Protein AF-A0A1I5RXM7-F1 (afdb_monomer_lite)

Organism: NCBI:txid441119

Radius of gyration: 16.94 Å; chains: 1; bounding box: 32×49×38 Å

Structure (mmCIF, N/CA/C/O backbone):
data_AF-A0A1I5RXM7-F1
#
_entry.id   AF-A0A1I5RXM7-F1
#
loop_
_atom_site.group_PDB
_atom_site.id
_atom_site.type_symbol
_atom_site.label_atom_id
_atom_site.label_alt_id
_atom_site.label_comp_id
_atom_site.label_asym_id
_atom_site.label_entity_id
_atom_site.label_seq_id
_atom_site.pdbx_PDB_ins_code
_atom_site.Cartn_x
_atom_site.Cartn_y
_atom_site.Cartn_z
_atom_site.occupancy
_atom_site.B_iso_or_equiv
_atom_site.auth_seq_id
_atom_site.auth_comp_id
_atom_site.auth_asym_id
_atom_site.auth_atom_id
_atom_site.pdbx_PDB_model_num
ATOM 1 N N . MET A 1 1 ? 0.104 2.999 -20.967 1.00 59.72 1 MET A N 1
ATOM 2 C CA . MET A 1 1 ? -0.228 2.125 -19.813 1.00 59.72 1 MET A CA 1
ATOM 3 C C . MET A 1 1 ? 0.943 2.234 -18.846 1.00 59.72 1 MET A C 1
ATOM 5 O O . MET A 1 1 ? 2.049 2.298 -19.348 1.00 59.72 1 MET A O 1
ATOM 9 N N . THR A 1 2 ? 0.736 2.379 -17.532 1.00 81.56 2 THR A N 1
ATOM 10 C CA . THR A 1 2 ? 1.794 2.850 -16.605 1.00 81.56 2 THR A CA 1
ATOM 11 C C . THR A 1 2 ? 2.375 1.741 -15.720 1.00 81.56 2 THR A C 1
ATOM 13 O O . THR A 1 2 ? 1.650 0.821 -15.323 1.00 81.56 2 THR A O 1
ATOM 16 N N . TRP A 1 3 ? 3.656 1.869 -15.358 1.00 84.25 3 TRP A N 1
ATOM 17 C CA . TRP A 1 3 ? 4.390 1.010 -14.414 1.00 84.25 3 TRP A CA 1
ATOM 18 C C . TRP A 1 3 ? 3.615 0.722 -13.127 1.00 84.25 3 TRP A C 1
ATOM 20 O O . TRP A 1 3 ? 3.368 -0.440 -12.789 1.00 84.25 3 TRP A O 1
ATOM 30 N N . ARG A 1 4 ? 3.111 1.770 -12.467 1.00 81.19 4 ARG A N 1
ATOM 31 C CA . ARG A 1 4 ? 2.252 1.680 -11.278 1.00 81.19 4 ARG A CA 1
ATOM 32 C C . ARG A 1 4 ? 1.123 0.658 -11.401 1.00 81.19 4 ARG A C 1
ATOM 34 O O . ARG A 1 4 ? 0.869 -0.118 -10.480 1.00 81.19 4 ARG A O 1
ATOM 41 N N . GLY A 1 5 ? 0.419 0.659 -12.533 1.00 75.69 5 GLY A N 1
ATOM 42 C CA . GLY A 1 5 ? -0.715 -0.232 -12.764 1.00 75.69 5 GLY A CA 1
ATOM 43 C C . GLY A 1 5 ? -0.310 -1.703 -12.870 1.00 75.69 5 GLY A C 1
ATOM 44 O O . GLY A 1 5 ? -1.066 -2.569 -12.426 1.00 75.69 5 GLY A O 1
ATOM 45 N N . ALA A 1 6 ? 0.867 -1.983 -13.431 1.00 78.69 6 ALA A N 1
ATOM 46 C CA . ALA A 1 6 ? 1.413 -3.333 -13.549 1.00 78.69 6 ALA A CA 1
ATOM 47 C C . ALA A 1 6 ? 1.930 -3.854 -12.199 1.00 78.69 6 ALA A C 1
ATOM 49 O O . ALA A 1 6 ? 1.586 -4.964 -11.796 1.00 78.69 6 ALA A O 1
ATOM 50 N N . ILE A 1 7 ? 2.663 -3.021 -11.452 1.00 80.25 7 ILE A N 1
ATOM 51 C CA . ILE A 1 7 ? 3.201 -3.369 -10.127 1.00 80.25 7 ILE A CA 1
ATOM 52 C C . ILE A 1 7 ? 2.067 -3.703 -9.145 1.00 80.25 7 ILE A C 1
ATOM 54 O O . ILE A 1 7 ? 2.117 -4.719 -8.452 1.00 80.25 7 ILE A O 1
ATOM 58 N N . LEU A 1 8 ? 1.003 -2.891 -9.106 1.00 76.06 8 LEU A N 1
ATOM 59 C CA . LEU A 1 8 ? -0.126 -3.120 -8.195 1.00 76.06 8 LEU A CA 1
ATOM 60 C C . LEU A 1 8 ? -0.930 -4.387 -8.527 1.00 76.06 8 LEU A C 1
ATOM 62 O O . LEU A 1 8 ? -1.465 -5.015 -7.610 1.00 76.06 8 LEU A O 1
ATOM 66 N N . ARG A 1 9 ? -1.040 -4.765 -9.808 1.00 74.38 9 ARG A N 1
ATOM 67 C CA . ARG A 1 9 ? -1.706 -6.016 -10.217 1.00 74.38 9 ARG A CA 1
ATOM 68 C C . ARG A 1 9 ? -0.904 -7.235 -9.794 1.00 74.38 9 ARG A C 1
ATOM 70 O O . ARG A 1 9 ? -1.441 -8.080 -9.081 1.00 74.38 9 ARG A O 1
ATOM 77 N N . ALA A 1 10 ? 0.389 -7.250 -10.111 1.00 78.06 10 ALA A N 1
ATOM 78 C CA . ALA A 1 10 ? 1.293 -8.306 -9.674 1.00 78.06 10 ALA A CA 1
ATOM 79 C C . ALA A 1 10 ? 1.255 -8.457 -8.142 1.00 78.06 10 ALA A C 1
ATOM 81 O O . ALA A 1 10 ? 1.003 -9.545 -7.626 1.00 78.06 10 ALA A O 1
ATOM 82 N N . ALA A 1 11 ? 1.374 -7.354 -7.394 1.00 74.62 11 ALA A N 1
ATOM 83 C CA . ALA A 1 11 ? 1.310 -7.367 -5.931 1.00 74.62 11 ALA A CA 1
ATOM 84 C C . ALA A 1 11 ? 0.026 -8.014 -5.377 1.00 74.62 11 ALA A C 1
ATOM 86 O O . ALA A 1 11 ? 0.079 -8.774 -4.404 1.00 74.62 11 ALA A O 1
ATOM 87 N N . ARG A 1 12 ? -1.130 -7.761 -6.006 1.00 70.50 12 ARG A N 1
ATOM 88 C CA . ARG A 1 12 ? -2.411 -8.371 -5.613 1.00 70.50 12 ARG A CA 1
ATOM 89 C C . ARG A 1 12 ? -2.435 -9.882 -5.827 1.00 70.50 12 ARG A C 1
ATOM 91 O O . ARG A 1 12 ? -3.008 -10.572 -4.989 1.00 70.50 12 ARG A O 1
ATOM 98 N N . ALA A 1 13 ? -1.812 -10.387 -6.887 1.00 71.31 13 ALA A N 1
ATOM 99 C CA . ALA A 1 13 ? -1.757 -11.819 -7.174 1.00 71.31 13 ALA A CA 1
ATOM 100 C C . ALA A 1 13 ? -0.841 -12.591 -6.215 1.00 71.31 13 ALA A C 1
ATOM 102 O O . ALA A 1 13 ? -1.151 -13.712 -5.829 1.00 71.31 13 ALA A O 1
ATOM 103 N N . PHE A 1 14 ? 0.227 -11.954 -5.726 1.00 66.44 14 PHE A N 1
ATOM 104 C CA . PHE A 1 14 ? 1.068 -12.499 -4.651 1.00 66.44 14 PHE A CA 1
ATOM 105 C C . PHE A 1 14 ? 0.454 -12.354 -3.244 1.00 66.44 14 PHE A C 1
ATOM 107 O O . PHE A 1 14 ? 1.065 -12.753 -2.250 1.00 66.44 14 PHE A O 1
ATOM 114 N N . THR A 1 15 ? -0.747 -11.780 -3.127 1.00 63.47 15 THR A N 1
ATOM 115 C CA . THR A 1 15 ? -1.505 -11.737 -1.869 1.00 63.47 15 THR A CA 1
ATOM 116 C C . THR A 1 15 ? -2.364 -13.006 -1.775 1.00 63.47 15 THR A C 1
ATOM 118 O O . THR A 1 15 ? -2.945 -13.391 -2.785 1.00 63.47 15 THR A O 1
ATOM 121 N N . PRO A 1 16 ? -2.512 -13.660 -0.602 1.00 53.62 16 PRO A N 1
ATOM 122 C CA . PRO A 1 16 ? -3.318 -14.876 -0.454 1.00 53.62 16 PRO A CA 1
ATOM 123 C C . PRO A 1 16 ? -4.817 -14.572 -0.603 1.00 53.62 16 PRO A C 1
ATOM 125 O O . PRO A 1 16 ? -5.569 -14.507 0.369 1.00 53.62 16 PRO A O 1
ATOM 128 N N . ARG A 1 17 ? -5.261 -14.354 -1.838 1.00 57.69 17 ARG A N 1
ATOM 129 C CA . ARG A 1 17 ? -6.657 -14.214 -2.229 1.00 57.69 17 ARG A CA 1
ATOM 130 C C . ARG A 1 17 ? -6.975 -15.353 -3.191 1.00 57.69 17 ARG A C 1
ATOM 132 O O . ARG A 1 17 ? -6.242 -15.603 -4.138 1.00 57.69 17 ARG A O 1
ATOM 139 N N . LYS A 1 18 ? -8.065 -16.071 -2.922 1.00 51.19 18 LYS A N 1
ATOM 140 C CA . LYS A 1 18 ? -8.508 -17.205 -3.740 1.00 51.19 18 LYS A CA 1
ATOM 141 C C . LYS A 1 18 ? -8.799 -16.719 -5.171 1.00 51.19 18 LYS A C 1
ATOM 143 O O . LYS A 1 18 ? -9.663 -15.860 -5.333 1.00 51.19 18 LYS A O 1
ATOM 148 N N . GLY A 1 19 ? -8.097 -17.265 -6.168 1.00 62.91 19 GLY A N 1
ATOM 149 C CA . GLY A 1 19 ? -8.407 -17.090 -7.595 1.00 62.91 19 GLY A CA 1
ATOM 150 C C . GLY A 1 19 ? -7.554 -16.099 -8.398 1.00 62.91 19 GLY A C 1
ATOM 151 O O . GLY A 1 19 ? -7.865 -15.906 -9.566 1.00 62.91 19 GLY A O 1
ATOM 152 N N . ALA A 1 20 ? -6.515 -15.481 -7.826 1.00 69.44 20 ALA A N 1
ATOM 153 C CA . ALA A 1 20 ? -5.551 -14.693 -8.604 1.00 69.44 20 ALA A CA 1
ATOM 154 C C . ALA A 1 20 ? -4.302 -15.535 -8.903 1.00 69.44 20 ALA A C 1
ATOM 156 O O . ALA A 1 20 ? -3.735 -16.119 -7.979 1.00 69.44 20 ALA A O 1
ATOM 157 N N . ASP A 1 21 ? -3.896 -15.595 -10.171 1.00 72.19 21 ASP A N 1
ATOM 158 C CA . ASP A 1 21 ? -2.708 -16.323 -10.621 1.00 72.19 21 ASP A CA 1
ATOM 159 C C . ASP A 1 21 ? -1.533 -15.343 -10.810 1.00 72.19 21 ASP A C 1
ATOM 161 O O . ASP A 1 21 ? -1.636 -14.424 -11.633 1.00 72.19 21 ASP A O 1
ATOM 165 N N . PRO A 1 22 ? -0.429 -15.492 -10.054 1.00 71.44 22 PRO A N 1
ATOM 166 C CA . PRO A 1 22 ? 0.759 -14.660 -10.206 1.00 71.44 22 PRO A CA 1
ATOM 167 C C . PRO A 1 22 ? 1.382 -14.689 -11.605 1.00 71.44 22 PRO A C 1
ATOM 169 O O . PRO A 1 22 ? 1.953 -13.677 -12.009 1.00 71.44 22 PRO A O 1
ATOM 172 N N . GLU A 1 23 ? 1.274 -15.798 -12.342 1.00 73.94 23 GLU A N 1
ATOM 173 C CA . GLU A 1 23 ? 1.814 -15.906 -13.703 1.00 73.94 23 GLU A CA 1
ATOM 174 C C . GLU A 1 23 ? 1.026 -15.020 -14.674 1.00 73.94 23 GLU A C 1
ATOM 176 O O . GLU A 1 23 ? 1.614 -14.314 -15.492 1.00 73.94 23 GLU A O 1
ATOM 181 N N . ILE A 1 24 ? -0.301 -14.977 -14.521 1.00 75.75 24 ILE A N 1
ATOM 182 C CA . ILE A 1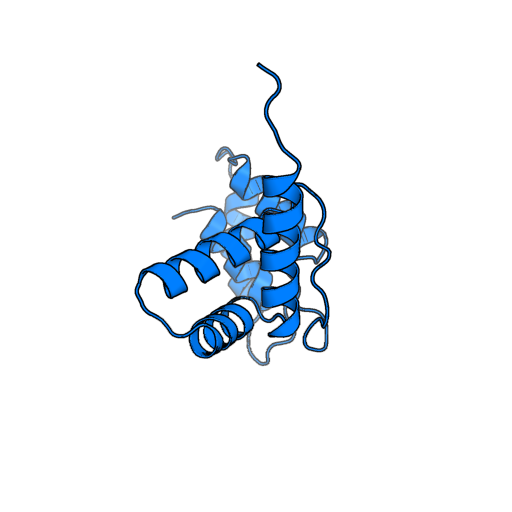 24 ? -1.198 -14.191 -15.380 1.00 75.75 24 ILE A CA 1
ATOM 183 C C . ILE A 1 24 ? -1.140 -12.700 -15.020 1.00 75.75 24 ILE A C 1
ATOM 185 O O . ILE A 1 24 ? -0.959 -11.838 -15.877 1.00 75.75 24 ILE A O 1
ATOM 189 N N . GLU A 1 25 ? -1.273 -12.361 -13.739 1.00 77.94 25 GLU A N 1
ATOM 190 C CA . GLU A 1 25 ? -1.315 -10.963 -13.284 1.00 77.94 25 GLU A CA 1
ATOM 191 C C . GLU A 1 25 ? 0.073 -10.293 -13.291 1.00 77.94 25 GLU A C 1
ATOM 193 O O . GLU A 1 25 ? 0.178 -9.062 -13.336 1.00 77.94 25 GLU A O 1
ATOM 198 N N . GLY A 1 26 ? 1.144 -11.094 -13.243 1.00 80.81 26 GLY A N 1
ATOM 199 C CA . GLY A 1 26 ? 2.536 -10.648 -13.300 1.00 80.81 26 GLY A CA 1
ATOM 200 C C . GLY A 1 26 ? 3.084 -10.4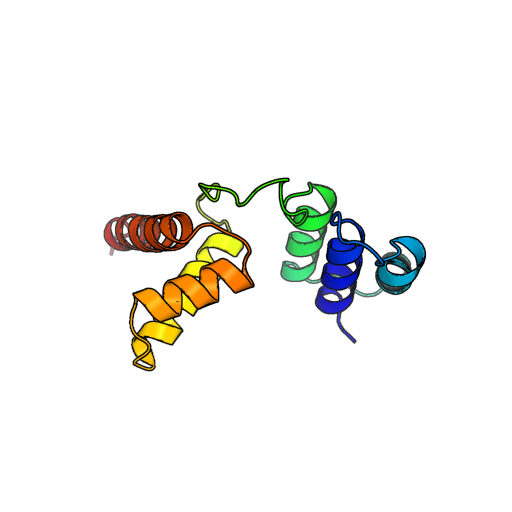42 -14.714 1.00 80.81 26 GLY A C 1
ATOM 201 O O . GLY A 1 26 ? 4.090 -9.746 -14.863 1.00 80.81 26 GLY A O 1
ATOM 202 N N . GLU A 1 27 ? 2.427 -10.974 -15.751 1.00 85.81 27 GLU A N 1
ATOM 203 C CA . GLU A 1 27 ? 2.916 -10.947 -17.139 1.00 85.81 27 GLU A CA 1
ATOM 204 C C . GLU A 1 27 ? 3.253 -9.525 -17.614 1.00 85.81 27 GLU A C 1
ATOM 206 O O . GLU A 1 27 ? 4.302 -9.269 -18.207 1.00 85.81 27 GLU A O 1
ATOM 211 N N . MET A 1 28 ? 2.383 -8.564 -17.304 1.00 81.81 28 MET A N 1
ATOM 212 C CA . MET A 1 28 ? 2.588 -7.173 -17.703 1.00 81.81 28 MET A CA 1
ATOM 213 C C . MET A 1 28 ? 3.792 -6.538 -17.002 1.00 81.81 28 MET A C 1
ATOM 215 O O . MET A 1 28 ? 4.547 -5.795 -17.625 1.00 81.81 28 MET A O 1
ATOM 219 N N . LEU A 1 29 ? 3.982 -6.828 -15.712 1.00 85.00 29 LEU A N 1
ATOM 220 C CA . LEU A 1 29 ? 5.134 -6.329 -14.966 1.00 85.00 29 LEU A CA 1
ATOM 221 C C . LEU A 1 29 ? 6.430 -6.917 -15.533 1.00 85.00 29 LEU A C 1
ATOM 223 O O . LEU A 1 29 ? 7.404 -6.188 -15.689 1.00 85.00 29 LEU A O 1
ATOM 227 N N . ALA A 1 30 ? 6.427 -8.201 -15.899 1.00 86.00 30 ALA A N 1
ATOM 228 C CA . ALA A 1 30 ? 7.571 -8.842 -16.536 1.00 86.00 30 ALA A CA 1
ATOM 229 C C . ALA A 1 30 ? 7.929 -8.175 -17.875 1.00 86.00 30 ALA A C 1
ATOM 231 O O . ALA A 1 30 ? 9.099 -7.89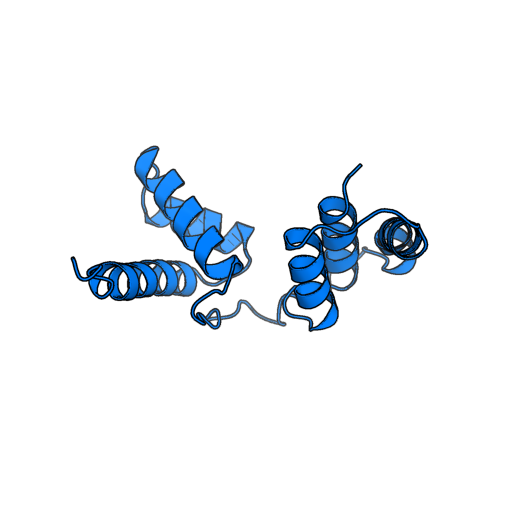3 -18.117 1.00 86.00 30 ALA A O 1
ATOM 232 N N . ARG A 1 31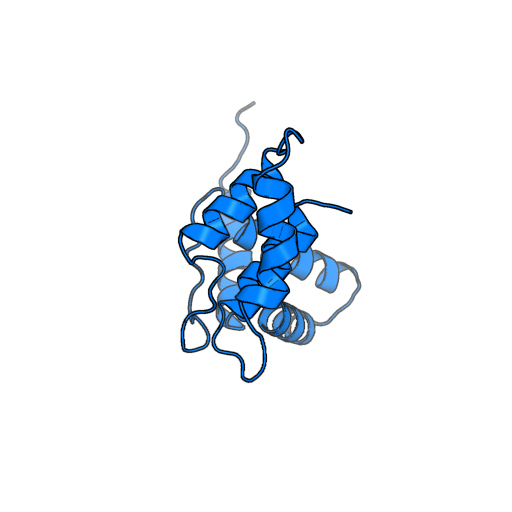 ? 6.935 -7.851 -18.715 1.00 85.50 31 ARG A N 1
ATOM 233 C CA . ARG A 1 31 ? 7.170 -7.137 -19.983 1.00 85.50 31 ARG A CA 1
ATOM 234 C C . ARG A 1 31 ? 7.790 -5.757 -19.776 1.00 85.50 31 ARG A C 1
ATOM 236 O O . ARG A 1 31 ? 8.709 -5.408 -20.506 1.00 85.50 31 ARG A O 1
ATOM 243 N N . LEU A 1 32 ? 7.313 -4.995 -18.791 1.00 85.62 32 LEU A N 1
ATOM 244 C CA . LEU A 1 32 ? 7.873 -3.675 -18.484 1.00 85.62 32 LEU A CA 1
ATOM 245 C C . LEU A 1 32 ? 9.303 -3.780 -17.938 1.00 85.62 32 LEU A C 1
ATOM 247 O O . LEU A 1 32 ? 10.176 -3.048 -18.387 1.00 85.62 32 LEU A O 1
ATOM 251 N N . LEU A 1 33 ? 9.576 -4.736 -17.043 1.00 86.50 33 LEU A N 1
ATOM 252 C CA . LEU A 1 33 ? 10.923 -4.980 -16.503 1.00 86.50 33 LEU A CA 1
ATOM 253 C C . LEU A 1 33 ? 11.943 -5.415 -17.562 1.00 86.50 33 LEU A C 1
ATOM 255 O O . LEU A 1 33 ? 13.132 -5.180 -17.381 1.00 86.50 33 LEU A O 1
ATOM 259 N N . LEU A 1 34 ? 11.486 -6.054 -18.639 1.00 89.56 34 LEU A N 1
ATOM 260 C CA . LEU A 1 34 ? 12.321 -6.447 -19.776 1.00 89.56 34 LEU A CA 1
ATOM 261 C C . LEU A 1 34 ? 12.420 -5.361 -20.861 1.00 89.56 34 LEU A C 1
ATOM 263 O O . LEU A 1 34 ? 13.079 -5.585 -21.873 1.00 89.56 34 LEU A O 1
ATOM 267 N N . SER A 1 35 ? 11.754 -4.220 -20.684 1.00 87.88 35 SER A N 1
ATOM 268 C CA . SER A 1 35 ? 11.811 -3.097 -21.621 1.00 87.88 35 SER A CA 1
ATOM 269 C C . SER A 1 35 ? 12.912 -2.101 -21.251 1.00 87.88 35 SER A C 1
ATOM 271 O O . SER A 1 35 ? 13.322 -2.019 -20.095 1.00 87.88 35 SER A O 1
ATOM 273 N N . ASP A 1 36 ? 13.326 -1.284 -22.220 1.00 91.75 36 ASP A N 1
ATOM 274 C CA . ASP A 1 36 ? 14.243 -0.154 -22.002 1.00 91.75 36 ASP A CA 1
ATOM 275 C C . ASP A 1 36 ? 13.522 1.116 -21.500 1.00 91.75 36 ASP A C 1
ATOM 277 O O . ASP A 1 36 ? 14.074 2.218 -21.535 1.00 91.75 36 ASP A O 1
ATOM 281 N N . GLU A 1 37 ? 12.259 1.003 -21.075 1.00 86.56 37 GLU A N 1
ATOM 282 C CA . GLU A 1 37 ? 11.469 2.152 -20.638 1.00 86.56 37 GLU A CA 1
ATOM 283 C C . GLU A 1 37 ? 11.992 2.690 -19.291 1.00 86.56 37 GLU A C 1
ATOM 285 O O . GLU A 1 37 ? 12.188 1.920 -18.344 1.00 86.56 37 GLU A O 1
ATOM 290 N N . PRO A 1 38 ? 12.227 4.011 -19.161 1.00 86.06 38 PRO A N 1
ATOM 291 C CA . PRO A 1 38 ? 12.730 4.582 -17.921 1.00 86.06 38 PRO A CA 1
ATOM 292 C C . PRO A 1 38 ? 11.717 4.414 -16.784 1.00 86.06 38 PRO A C 1
ATOM 294 O O . PRO A 1 38 ? 10.524 4.665 -16.945 1.00 86.06 38 PRO A O 1
ATOM 297 N N . ILE A 1 39 ? 12.218 4.025 -15.609 1.00 85.69 39 ILE A N 1
ATOM 298 C CA . ILE A 1 39 ? 11.408 3.877 -14.395 1.00 85.69 39 ILE A CA 1
ATOM 299 C C . ILE A 1 39 ? 11.557 5.134 -13.539 1.00 85.69 39 ILE A C 1
ATOM 301 O O . ILE A 1 39 ? 12.653 5.452 -13.060 1.00 85.69 39 ILE A O 1
ATOM 305 N N . GLU A 1 40 ? 10.444 5.829 -13.320 1.00 86.94 40 GLU A N 1
ATOM 306 C CA . GLU A 1 40 ? 10.379 6.993 -12.439 1.00 86.94 40 GLU A CA 1
ATOM 307 C C . GLU A 1 40 ? 10.648 6.602 -10.976 1.00 86.94 40 GLU A C 1
ATOM 309 O O . GLU A 1 40 ? 10.575 5.434 -10.578 1.00 86.94 40 GLU A O 1
ATOM 314 N N . ARG A 1 41 ? 11.014 7.581 -10.142 1.00 78.44 41 ARG A N 1
ATOM 315 C CA . ARG A 1 41 ? 11.389 7.318 -8.745 1.00 78.44 41 ARG A CA 1
ATOM 316 C C . ARG A 1 41 ? 10.237 6.677 -7.971 1.00 78.44 41 ARG A C 1
ATOM 318 O O . ARG A 1 41 ? 10.450 5.695 -7.271 1.00 78.44 41 ARG A O 1
ATOM 325 N N . GLU A 1 42 ? 9.037 7.193 -8.165 1.00 74.75 42 GLU A N 1
ATOM 326 C CA . GLU A 1 42 ? 7.805 6.767 -7.517 1.00 74.75 42 GLU A CA 1
ATOM 327 C C . GLU A 1 42 ? 7.471 5.305 -7.852 1.00 74.75 42 GLU A C 1
ATOM 329 O O . GLU A 1 42 ? 7.048 4.541 -6.982 1.00 74.75 42 GLU A O 1
ATOM 334 N N . ASP A 1 43 ? 7.708 4.886 -9.097 1.00 80.44 43 ASP A N 1
ATOM 335 C CA . ASP A 1 43 ? 7.507 3.505 -9.538 1.00 80.44 43 ASP A CA 1
ATOM 336 C C . ASP A 1 43 ? 8.599 2.563 -9.006 1.00 80.44 43 ASP A C 1
ATOM 338 O O . ASP A 1 43 ? 8.302 1.418 -8.650 1.00 80.44 43 ASP A O 1
ATOM 342 N N . ARG A 1 44 ? 9.848 3.038 -8.864 1.00 82.62 44 ARG A N 1
ATOM 343 C CA . ARG A 1 44 ? 10.922 2.276 -8.194 1.00 82.62 44 ARG A CA 1
ATOM 344 C C . ARG A 1 44 ? 10.624 2.045 -6.718 1.00 82.62 44 ARG A C 1
ATOM 346 O O . ARG A 1 44 ? 10.814 0.928 -6.239 1.00 82.62 44 ARG A O 1
ATOM 353 N N . ASP A 1 45 ? 10.120 3.056 -6.018 1.00 74.62 45 ASP A N 1
ATOM 354 C CA . ASP A 1 45 ? 9.718 2.932 -4.613 1.00 74.62 45 ASP A CA 1
ATOM 355 C C . ASP A 1 45 ? 8.574 1.912 -4.466 1.00 74.62 45 ASP A C 1
ATOM 357 O O . ASP A 1 45 ? 8.577 1.067 -3.564 1.00 74.62 45 ASP A O 1
ATOM 361 N N . LEU A 1 46 ? 7.631 1.915 -5.413 1.00 78.69 46 LEU A N 1
ATOM 362 C CA . LEU A 1 46 ? 6.534 0.953 -5.469 1.00 78.69 46 LEU A CA 1
ATOM 363 C C . LEU A 1 46 ? 7.028 -0.482 -5.729 1.00 78.69 46 LEU A C 1
ATOM 365 O O . LEU A 1 46 ? 6.559 -1.429 -5.091 1.00 78.69 46 LEU A O 1
ATOM 369 N N . LEU A 1 47 ? 7.995 -0.653 -6.633 1.00 83.94 47 LEU A N 1
ATOM 370 C CA . LEU A 1 47 ? 8.633 -1.939 -6.912 1.00 83.94 47 LEU A CA 1
ATOM 371 C C . LEU A 1 47 ? 9.439 -2.439 -5.700 1.00 83.94 47 LEU A C 1
ATOM 373 O O . LEU A 1 47 ? 9.371 -3.620 -5.355 1.00 83.94 47 LEU A O 1
ATOM 377 N N . ALA A 1 48 ? 10.139 -1.549 -4.995 1.00 76.75 48 ALA A N 1
ATOM 378 C CA . ALA A 1 48 ? 10.847 -1.881 -3.761 1.00 76.75 48 ALA A CA 1
ATOM 379 C C . ALA A 1 48 ? 9.876 -2.343 -2.661 1.00 76.75 48 ALA A C 1
ATOM 381 O O . ALA A 1 48 ? 10.120 -3.353 -1.992 1.00 76.75 48 ALA A O 1
ATOM 382 N N . ALA A 1 49 ? 8.732 -1.671 -2.505 1.00 71.12 49 ALA A N 1
ATOM 383 C CA . ALA A 1 49 ? 7.674 -2.087 -1.586 1.00 71.12 49 ALA A CA 1
ATOM 384 C C . ALA A 1 49 ? 7.060 -3.448 -1.975 1.00 71.12 49 ALA A C 1
ATOM 386 O O . ALA A 1 49 ? 6.711 -4.249 -1.103 1.00 71.12 49 ALA A O 1
ATOM 387 N N . PHE A 1 50 ? 6.946 -3.739 -3.276 1.00 79.75 50 PHE A N 1
ATOM 388 C CA . PHE A 1 50 ? 6.506 -5.042 -3.774 1.00 79.75 50 PHE A CA 1
ATOM 389 C C . PHE A 1 50 ? 7.482 -6.164 -3.392 1.00 79.75 50 PHE A C 1
ATOM 391 O O . PHE A 1 50 ? 7.076 -7.141 -2.756 1.00 79.75 50 PHE A O 1
ATOM 398 N N . VAL A 1 51 ? 8.765 -6.010 -3.735 1.00 78.38 51 VAL A N 1
ATOM 399 C CA . VAL A 1 51 ? 9.805 -7.038 -3.539 1.00 78.38 51 VAL A CA 1
ATOM 400 C C . VAL A 1 51 ? 10.105 -7.270 -2.059 1.00 78.38 51 VAL A C 1
ATOM 402 O O . VAL A 1 51 ? 10.242 -8.415 -1.633 1.00 78.38 51 VAL A O 1
ATOM 405 N N . SER A 1 52 ? 10.123 -6.209 -1.248 1.00 73.19 52 SER A N 1
ATOM 406 C CA . SER A 1 52 ? 10.281 -6.311 0.214 1.00 73.19 52 SER A CA 1
ATOM 407 C C . SER A 1 52 ? 9.067 -6.922 0.921 1.00 73.19 52 SER A C 1
ATOM 409 O O . SER A 1 52 ? 9.093 -7.137 2.131 1.00 73.19 52 SER A O 1
ATOM 411 N N . GLY A 1 53 ? 7.981 -7.191 0.192 1.00 67.19 53 GLY A N 1
ATOM 412 C CA . GLY A 1 53 ? 6.757 -7.733 0.760 1.00 67.19 53 GLY A CA 1
ATOM 413 C C . GLY A 1 53 ? 5.944 -6.717 1.561 1.00 67.19 53 GLY A C 1
ATOM 414 O O . GLY A 1 53 ? 4.904 -7.096 2.087 1.00 67.19 53 GLY A O 1
ATOM 415 N N . LYS A 1 54 ? 6.334 -5.435 1.604 1.00 67.00 54 LYS A N 1
ATOM 416 C CA . LYS A 1 54 ? 5.550 -4.356 2.231 1.00 67.00 54 LYS A CA 1
ATOM 417 C C . LYS A 1 54 ? 4.179 -4.167 1.565 1.00 67.00 54 LYS A C 1
ATOM 419 O O . LYS A 1 54 ? 3.227 -3.770 2.227 1.00 67.00 54 LYS A O 1
ATOM 424 N N . LEU A 1 55 ? 4.051 -4.508 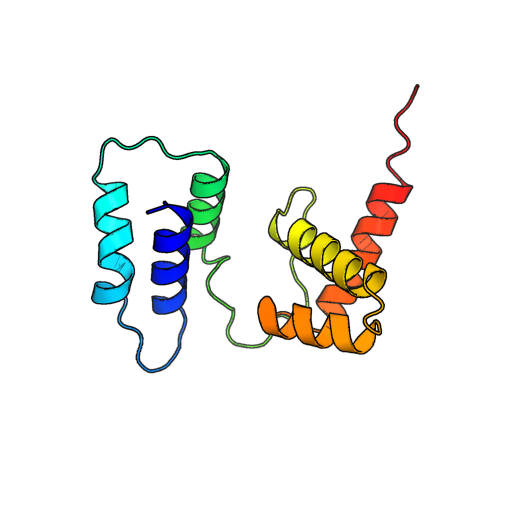0.277 1.00 67.75 55 LEU A N 1
ATOM 425 C CA . LEU A 1 55 ? 2.752 -4.564 -0.412 1.00 67.75 55 LEU A CA 1
ATOM 426 C C . LEU A 1 55 ? 1.958 -5.854 -0.149 1.00 67.75 55 LEU A C 1
ATOM 428 O O . LEU A 1 55 ? 0.754 -5.890 -0.416 1.00 67.75 55 LEU A O 1
ATOM 432 N N . ARG A 1 56 ? 2.588 -6.922 0.358 1.00 66.00 56 ARG A N 1
ATOM 433 C CA . ARG A 1 56 ? 1.875 -8.151 0.725 1.00 66.00 56 ARG A CA 1
ATOM 434 C C . ARG A 1 56 ? 1.138 -7.860 2.027 1.00 66.00 56 ARG A C 1
ATOM 436 O O . ARG A 1 56 ? 1.764 -7.645 3.060 1.00 66.00 56 ARG A O 1
ATOM 443 N N . ARG A 1 57 ? -0.199 -7.843 1.998 1.00 55.69 57 ARG A N 1
ATOM 444 C CA . ARG A 1 57 ? -0.984 -7.691 3.234 1.00 55.69 57 ARG A CA 1
ATOM 445 C C . ARG A 1 57 ? -0.565 -8.791 4.225 1.00 55.69 57 ARG A C 1
ATOM 447 O O . ARG A 1 57 ? -0.649 -9.966 3.853 1.00 55.69 57 ARG A O 1
ATOM 454 N N . PRO A 1 58 ? -0.140 -8.458 5.459 1.00 51.91 58 PRO A N 1
ATOM 455 C CA . PRO A 1 58 ? 0.141 -9.476 6.460 1.00 51.91 58 PRO A CA 1
ATOM 456 C C . PRO A 1 58 ? -1.121 -10.313 6.717 1.00 51.91 58 PRO A C 1
ATOM 458 O O . PRO A 1 58 ? -2.252 -9.850 6.548 1.00 51.91 58 PRO A O 1
ATOM 461 N N . ARG A 1 59 ? -0.942 -11.586 7.093 1.00 43.94 59 ARG A N 1
ATOM 462 C CA . ARG A 1 59 ? -2.052 -12.420 7.571 1.00 43.94 59 ARG A CA 1
ATOM 463 C C . ARG A 1 59 ? -2.607 -11.775 8.844 1.00 43.94 59 ARG A C 1
ATOM 465 O O . ARG A 1 59 ? -1.952 -11.785 9.879 1.00 43.94 59 ARG A O 1
ATOM 472 N N . GLY A 1 60 ? -3.817 -11.229 8.745 1.00 52.91 60 GLY A N 1
ATOM 473 C CA . GLY A 1 60 ? -4.452 -10.444 9.803 1.00 52.91 60 GLY A CA 1
ATOM 474 C C . GLY A 1 60 ? -4.351 -8.942 9.539 1.00 52.91 60 GLY A C 1
ATOM 475 O O . GLY A 1 60 ? -3.419 -8.467 8.900 1.00 52.91 60 GLY A O 1
ATOM 476 N N . ARG A 1 61 ? -5.345 -8.181 10.004 1.00 47.00 61 ARG A N 1
ATOM 477 C CA . ARG A 1 61 ? -5.349 -6.720 9.866 1.00 47.00 61 ARG A CA 1
ATOM 478 C C . ARG A 1 61 ? -4.188 -6.170 10.710 1.00 47.00 61 ARG A C 1
ATOM 480 O O . ARG A 1 61 ? -4.247 -6.350 11.930 1.00 47.00 61 ARG A O 1
ATOM 487 N N . PRO A 1 62 ? -3.146 -5.558 10.116 1.00 51.75 62 PRO A N 1
ATOM 488 C CA . PRO A 1 62 ? -2.055 -4.991 10.894 1.00 51.75 62 PRO A CA 1
ATOM 489 C C . PRO A 1 62 ? -2.648 -3.977 11.875 1.00 51.75 62 PRO A C 1
ATOM 491 O O . PRO A 1 62 ? -3.436 -3.106 11.489 1.00 51.75 62 PRO A O 1
ATOM 494 N N . LYS A 1 63 ? -2.360 -4.178 13.167 1.00 50.00 63 LYS A N 1
ATOM 495 C CA . LYS A 1 63 ? -2.872 -3.313 14.239 1.00 50.00 63 LYS A CA 1
ATOM 496 C C . LYS A 1 63 ? -2.224 -1.932 14.169 1.00 50.00 63 LYS A C 1
ATOM 498 O O . LYS A 1 63 ? -2.933 -0.956 14.374 1.00 50.00 63 LYS A O 1
ATOM 503 N N . THR A 1 64 ? -0.962 -1.904 13.757 1.00 53.12 64 THR A N 1
ATOM 504 C CA . THR A 1 64 ? -0.078 -0.751 13.596 1.00 53.12 64 THR A CA 1
ATOM 505 C C . THR A 1 64 ? 0.514 -0.763 12.186 1.00 53.12 64 THR A C 1
ATOM 507 O O . THR A 1 64 ? 0.862 -1.826 11.664 1.00 53.12 64 THR A O 1
ATOM 510 N N . VAL A 1 65 ? 0.618 0.405 11.555 1.00 57.62 65 VAL A N 1
ATOM 511 C CA . VAL A 1 65 ? 1.474 0.596 10.373 1.00 57.62 65 VAL A CA 1
ATOM 512 C C . VAL A 1 65 ? 2.826 1.061 10.919 1.00 57.62 65 VAL A C 1
ATOM 514 O O . VAL A 1 65 ? 2.831 1.889 11.826 1.00 57.62 65 VAL A O 1
ATOM 517 N N . PRO A 1 66 ? 3.972 0.529 10.473 1.00 55.41 66 PRO A N 1
ATOM 518 C CA . PRO A 1 66 ? 5.257 1.114 10.841 1.00 55.41 66 PRO A CA 1
ATOM 519 C C . PRO A 1 66 ? 5.340 2.529 10.244 1.00 55.41 66 PRO A C 1
ATOM 521 O O . PRO A 1 66 ? 5.509 2.689 9.042 1.00 55.41 66 PRO A O 1
ATOM 524 N N . PHE A 1 67 ? 5.133 3.548 11.080 1.00 61.41 67 PHE A N 1
ATOM 525 C CA . PHE A 1 67 ? 5.175 4.962 10.701 1.00 61.41 67 PHE A CA 1
ATOM 526 C C . PHE A 1 67 ? 6.609 5.481 10.827 1.00 61.41 67 PHE A C 1
ATOM 528 O O . PHE A 1 67 ? 6.975 6.097 11.826 1.00 61.41 67 PHE A O 1
ATOM 535 N N . GLU A 1 68 ? 7.452 5.180 9.843 1.00 56.59 68 GLU A N 1
ATOM 536 C CA . GLU A 1 68 ? 8.777 5.799 9.755 1.00 56.59 68 GLU A CA 1
ATOM 537 C C . GLU A 1 68 ? 8.684 7.156 9.030 1.00 56.59 68 GLU A C 1
ATOM 539 O O . GLU A 1 68 ? 7.912 7.292 8.073 1.00 56.59 68 GLU A O 1
ATOM 544 N N . PRO A 1 69 ? 9.463 8.178 9.441 1.00 48.84 69 PRO A N 1
ATOM 545 C CA . PRO A 1 69 ? 9.572 9.425 8.693 1.00 48.84 69 PRO A CA 1
ATOM 546 C C . PRO A 1 69 ? 9.936 9.172 7.226 1.00 48.84 69 PRO A C 1
ATOM 548 O O . PRO A 1 69 ? 10.954 8.552 6.930 1.00 48.84 69 PRO A O 1
ATOM 551 N N . GLY A 1 70 ? 9.104 9.664 6.305 1.00 51.22 70 GLY A N 1
ATOM 552 C CA . GLY A 1 70 ? 9.271 9.442 4.866 1.00 51.22 70 GLY A CA 1
ATOM 553 C C . GLY A 1 70 ? 8.538 8.217 4.309 1.00 51.22 70 GLY A C 1
ATOM 554 O O . GLY A 1 70 ? 8.628 7.973 3.105 1.00 51.22 70 GLY A O 1
ATOM 555 N N . ASP A 1 71 ? 7.776 7.472 5.122 1.00 66.81 71 ASP A N 1
ATOM 556 C CA . ASP A 1 71 ? 6.913 6.409 4.603 1.00 66.81 71 ASP A CA 1
ATOM 557 C C . ASP A 1 71 ? 5.742 7.006 3.797 1.00 66.81 71 ASP A C 1
ATOM 559 O O . ASP A 1 71 ? 4.780 7.576 4.326 1.00 66.81 71 ASP A O 1
ATOM 563 N N . PHE A 1 72 ? 5.828 6.865 2.474 1.00 67.31 72 PHE A N 1
ATOM 564 C CA . PHE A 1 72 ? 4.846 7.374 1.520 1.00 67.31 72 PHE A CA 1
ATOM 565 C C . PHE A 1 72 ? 3.432 6.821 1.760 1.00 67.31 72 PHE A C 1
ATOM 567 O O . PHE A 1 72 ? 2.442 7.501 1.473 1.00 67.31 72 PHE A O 1
ATOM 574 N N . ILE A 1 73 ? 3.309 5.602 2.301 1.00 69.62 73 ILE A N 1
ATOM 575 C CA . ILE A 1 73 ? 2.005 4.999 2.592 1.00 69.62 73 ILE A CA 1
ATOM 576 C C . ILE A 1 73 ? 1.336 5.739 3.751 1.00 69.62 73 ILE A C 1
ATOM 578 O O . ILE A 1 73 ? 0.147 6.053 3.654 1.00 69.62 73 ILE A O 1
ATOM 582 N N . ALA A 1 74 ? 2.089 6.075 4.800 1.00 71.94 74 ALA A N 1
ATOM 583 C CA . ALA A 1 74 ? 1.590 6.866 5.922 1.00 71.94 74 ALA A CA 1
ATOM 584 C C . ALA A 1 74 ? 1.109 8.250 5.462 1.00 71.94 74 ALA A C 1
ATOM 586 O O . ALA A 1 74 ? -0.018 8.642 5.770 1.00 71.94 74 ALA A O 1
ATOM 587 N N . PHE A 1 75 ? 1.910 8.936 4.638 1.00 75.00 75 PHE A N 1
ATOM 588 C CA . PHE A 1 75 ? 1.532 10.221 4.042 1.00 75.00 75 PHE A CA 1
ATOM 589 C C . PHE A 1 75 ? 0.223 10.121 3.243 1.00 75.00 75 PHE A C 1
ATOM 591 O O . PHE A 1 75 ? -0.693 10.921 3.437 1.00 75.00 75 PHE A O 1
ATOM 598 N N . CYS A 1 76 ? 0.094 9.102 2.386 1.00 77.94 76 CYS A N 1
ATOM 599 C CA . CYS A 1 76 ? -1.112 8.884 1.586 1.00 77.94 76 CYS A CA 1
ATOM 600 C C . CYS A 1 76 ? -2.358 8.627 2.451 1.00 77.94 76 CYS A C 1
ATOM 602 O O . CYS A 1 76 ? -3.428 9.159 2.155 1.00 77.94 76 CYS A O 1
ATOM 604 N N . ILE A 1 77 ? -2.223 7.834 3.521 1.00 84.12 77 ILE A N 1
ATOM 605 C CA . ILE A 1 77 ? -3.305 7.551 4.475 1.00 84.12 77 ILE A CA 1
ATOM 606 C C . ILE A 1 77 ? -3.792 8.850 5.130 1.00 84.12 77 ILE A C 1
ATOM 608 O O . ILE A 1 77 ? -4.997 9.106 5.145 1.00 84.12 77 ILE A O 1
ATOM 612 N N . VAL A 1 78 ? -2.875 9.678 5.641 1.00 84.31 78 VAL A N 1
ATOM 613 C CA . VAL A 1 78 ? -3.214 10.926 6.347 1.00 84.31 78 VAL A CA 1
ATOM 614 C C . VAL A 1 78 ? -3.806 11.964 5.396 1.00 84.31 78 VAL A C 1
ATOM 616 O O . VAL A 1 78 ? -4.840 12.559 5.708 1.00 84.31 78 VAL A O 1
ATOM 619 N N . ALA A 1 79 ? -3.196 12.161 4.226 1.00 86.44 79 ALA A N 1
ATOM 620 C CA . ALA A 1 79 ? -3.668 13.124 3.235 1.00 86.44 79 ALA A CA 1
ATOM 621 C C . ALA A 1 79 ? -5.098 12.804 2.778 1.00 86.44 79 ALA A C 1
ATOM 623 O O . ALA A 1 79 ? -5.961 13.683 2.751 1.00 86.44 79 ALA A O 1
ATOM 624 N N . GLU A 1 80 ? -5.382 11.535 2.476 1.00 88.81 80 GLU A N 1
ATOM 625 C CA . GLU A 1 80 ? -6.708 11.139 2.016 1.00 88.81 80 GLU A CA 1
ATOM 626 C C . GLU A 1 80 ? -7.747 11.132 3.145 1.00 88.81 80 GLU A C 1
ATOM 628 O O . GLU A 1 80 ? -8.882 11.562 2.932 1.00 88.81 80 GLU A O 1
ATOM 633 N N . TYR A 1 81 ? -7.360 10.744 4.364 1.00 88.62 81 TYR A N 1
ATOM 634 C CA . TYR A 1 81 ? -8.220 10.864 5.543 1.00 88.62 81 TYR A CA 1
ATOM 635 C C . TYR A 1 81 ? -8.636 12.321 5.801 1.00 88.62 81 TYR A C 1
ATOM 637 O O . TYR A 1 81 ? -9.816 12.603 6.024 1.00 88.62 81 TYR A O 1
ATOM 645 N N . ARG A 1 82 ? -7.696 13.270 5.708 1.00 87.69 82 ARG A N 1
ATOM 646 C CA . ARG A 1 82 ? -7.982 14.705 5.869 1.00 87.69 82 ARG A CA 1
ATOM 647 C C . ARG A 1 82 ? -8.830 15.264 4.739 1.00 87.69 82 ARG A C 1
ATOM 649 O O . ARG A 1 82 ? -9.732 16.052 5.018 1.00 87.69 82 ARG A O 1
ATOM 656 N N . ARG A 1 83 ? -8.595 14.828 3.498 1.00 90.12 83 ARG A N 1
ATOM 657 C CA . ARG A 1 83 ? -9.439 15.188 2.353 1.00 90.12 83 ARG A CA 1
ATOM 658 C C . ARG A 1 83 ? -10.897 14.803 2.614 1.00 90.12 83 ARG A C 1
ATOM 660 O O . ARG A 1 83 ? -11.765 15.665 2.526 1.00 90.12 83 ARG A O 1
ATOM 667 N N . LEU A 1 84 ? -11.155 13.562 3.036 1.00 90.00 84 LEU A N 1
ATOM 668 C CA . LEU A 1 84 ? -12.511 13.098 3.356 1.00 90.00 84 LEU A CA 1
ATOM 669 C C . LEU A 1 84 ? -13.159 13.946 4.459 1.00 90.00 84 LEU A C 1
ATOM 671 O O . LEU A 1 84 ? -14.314 14.345 4.329 1.00 90.00 84 LEU A O 1
ATOM 675 N N . ILE A 1 85 ? -12.415 14.278 5.520 1.00 92.44 85 ILE A N 1
ATOM 676 C CA . ILE A 1 85 ? -12.921 15.164 6.581 1.00 92.44 85 ILE A CA 1
ATOM 677 C C . ILE A 1 85 ? -13.245 16.561 6.032 1.00 92.44 85 ILE A C 1
ATOM 679 O O . ILE A 1 85 ? -14.284 17.120 6.377 1.00 92.44 85 ILE A O 1
ATOM 683 N N . SER A 1 86 ? -12.382 17.126 5.182 1.00 89.88 86 SER A N 1
ATOM 684 C CA . SER A 1 86 ? -12.595 18.457 4.592 1.00 89.88 86 SER A CA 1
ATOM 685 C C . SER A 1 86 ? -13.801 18.511 3.652 1.00 89.88 86 SER A C 1
ATOM 687 O O . SER A 1 86 ? -14.439 19.550 3.528 1.00 89.88 86 SER A O 1
ATOM 689 N N . GLU A 1 87 ? -14.161 17.373 3.058 1.00 91.56 87 GLU A N 1
ATOM 690 C CA . GLU A 1 87 ? -15.353 17.197 2.221 1.00 91.56 87 GLU A CA 1
ATOM 691 C C . GLU A 1 87 ? -16.634 16.986 3.047 1.00 91.56 87 GLU A C 1
ATOM 693 O O . GLU A 1 87 ? -17.709 16.768 2.493 1.00 91.56 87 GLU A O 1
ATOM 698 N N . GLY A 1 88 ? -16.540 17.058 4.378 1.00 92.06 88 GLY A N 1
ATOM 699 C CA . GLY A 1 88 ? -17.671 16.902 5.289 1.00 92.06 88 GLY A CA 1
ATOM 700 C C . GLY A 1 88 ? -17.961 15.454 5.684 1.00 92.06 88 GLY A C 1
ATOM 701 O O . GLY A 1 88 ? -18.968 15.198 6.346 1.00 92.06 88 GLY A O 1
ATOM 702 N N . CYS A 1 89 ? -17.097 14.495 5.328 1.00 89.81 89 CYS A N 1
ATOM 703 C CA . CYS A 1 89 ? -17.256 13.116 5.775 1.00 89.81 89 CYS A CA 1
ATOM 704 C C . CYS A 1 89 ? -17.026 13.027 7.297 1.00 89.81 89 CYS A C 1
ATOM 706 O O . CYS A 1 89 ? -15.990 13.485 7.796 1.00 89.81 89 CYS A O 1
ATOM 708 N N . PRO A 1 90 ? -17.947 12.414 8.067 1.00 94.56 90 PRO A N 1
ATOM 709 C CA . PRO A 1 90 ? -17.726 12.162 9.483 1.00 94.56 90 PRO A CA 1
ATOM 710 C C . PRO A 1 90 ? -16.442 11.359 9.707 1.00 94.56 90 PRO A C 1
ATOM 712 O O . PRO A 1 90 ? -16.173 10.389 8.997 1.00 94.56 90 PRO A O 1
ATOM 715 N N . ARG A 1 91 ? -15.671 11.718 10.742 1.00 89.31 91 ARG A N 1
ATOM 716 C CA . ARG A 1 91 ? -14.371 11.088 11.045 1.00 89.31 91 ARG A CA 1
ATOM 717 C C . ARG A 1 91 ? -14.443 9.563 11.106 1.00 89.31 91 ARG A C 1
ATOM 719 O O . ARG A 1 91 ? -13.575 8.894 10.560 1.00 89.31 91 ARG A O 1
ATOM 726 N N . GLU A 1 92 ? -15.479 9.007 11.732 1.00 90.62 92 GLU A N 1
ATOM 727 C CA . GLU A 1 92 ? -15.652 7.551 11.821 1.00 90.62 92 GLU A CA 1
ATOM 728 C C . GLU A 1 92 ? -15.874 6.894 10.455 1.00 90.62 92 GLU A C 1
ATOM 730 O O . GLU A 1 92 ? -15.279 5.853 10.172 1.00 90.62 92 GLU A O 1
ATOM 735 N N . SER A 1 93 ? -16.664 7.519 9.582 1.00 91.44 93 SER A N 1
ATOM 736 C CA . SER A 1 93 ? -16.888 7.039 8.216 1.00 91.44 93 SER A CA 1
ATOM 737 C C . SER A 1 93 ? -15.600 7.098 7.394 1.00 91.44 93 SER A C 1
ATOM 739 O O . SER A 1 93 ? -15.223 6.104 6.774 1.00 91.44 93 SER A O 1
ATOM 741 N N . ALA A 1 94 ? -14.861 8.209 7.482 1.00 91.12 94 ALA A N 1
ATOM 742 C CA . ALA A 1 94 ? -13.567 8.365 6.821 1.00 91.12 94 ALA A CA 1
ATOM 743 C C . ALA A 1 94 ? -12.543 7.317 7.302 1.00 91.12 94 ALA A C 1
ATOM 745 O O . ALA A 1 94 ? -11.847 6.711 6.489 1.00 91.12 94 ALA A O 1
ATOM 746 N N . LYS A 1 95 ? -12.492 7.014 8.609 1.00 90.06 95 LYS A N 1
ATOM 747 C CA . LYS A 1 95 ? -11.641 5.934 9.144 1.00 90.06 95 LYS A CA 1
ATOM 748 C C . LYS A 1 95 ? -12.019 4.577 8.572 1.00 90.06 95 LYS A C 1
ATOM 750 O O . LYS A 1 95 ? -11.131 3.808 8.224 1.00 90.06 95 LYS A O 1
ATOM 755 N N . VAL A 1 96 ? -13.311 4.248 8.505 1.00 89.06 96 VAL A N 1
ATOM 756 C CA . VAL A 1 96 ? -13.776 2.965 7.949 1.00 89.06 96 VAL A CA 1
ATOM 757 C C . VAL A 1 96 ? -13.352 2.830 6.489 1.00 89.06 96 VAL A C 1
ATOM 759 O O . VAL A 1 96 ? -12.824 1.784 6.104 1.00 89.06 96 VAL A O 1
ATOM 762 N N . GLU A 1 97 ? -13.532 3.889 5.704 1.00 87.06 97 GLU A N 1
ATOM 763 C CA . GLU A 1 97 ? -13.189 3.921 4.286 1.00 87.06 97 GLU A CA 1
ATOM 764 C C . GLU A 1 97 ? -11.685 3.731 4.059 1.00 87.06 97 GLU A C 1
ATOM 766 O O . GLU A 1 97 ? -11.274 2.795 3.369 1.00 87.06 97 GLU A O 1
ATOM 771 N N . ILE A 1 98 ? -10.853 4.531 4.727 1.00 88.56 98 ILE A N 1
ATOM 772 C CA . ILE A 1 98 ? -9.390 4.450 4.634 1.00 88.56 98 ILE A CA 1
ATOM 773 C C . ILE A 1 98 ? -8.886 3.098 5.152 1.00 88.56 98 ILE A C 1
ATOM 775 O O . ILE A 1 98 ? -8.116 2.409 4.480 1.00 88.56 98 ILE A O 1
ATOM 779 N N . ALA A 1 99 ? -9.374 2.643 6.305 1.00 82.31 99 ALA A N 1
ATOM 780 C CA . ALA A 1 99 ? -8.980 1.361 6.878 1.00 82.31 99 ALA A CA 1
ATOM 781 C C . ALA A 1 99 ? -9.364 0.175 5.970 1.00 82.31 99 ALA A C 1
ATOM 783 O O . ALA A 1 99 ? -8.675 -0.847 5.959 1.00 82.31 99 ALA A O 1
ATOM 784 N N . SER A 1 100 ? -10.461 0.279 5.214 1.00 81.31 100 SER A N 1
ATOM 785 C CA . SER A 1 100 ? -10.852 -0.713 4.205 1.00 81.31 100 SER A CA 1
ATOM 786 C C . SER A 1 100 ? -9.946 -0.644 2.970 1.00 81.31 100 SER A C 1
ATOM 788 O O . SER A 1 100 ? -9.368 -1.659 2.557 1.00 81.31 100 SER A O 1
ATOM 790 N N . LYS A 1 101 ? -9.752 0.568 2.433 1.00 81.62 101 LYS A N 1
ATOM 791 C CA . LYS A 1 101 ? -8.951 0.853 1.237 1.00 81.62 101 LYS A CA 1
ATOM 792 C C . LYS A 1 101 ? -7.511 0.366 1.392 1.00 81.62 101 LYS A C 1
ATOM 794 O O . LYS A 1 101 ? -7.022 -0.405 0.566 1.00 81.62 101 LYS A O 1
ATOM 799 N N . TYR A 1 102 ? -6.866 0.733 2.494 1.00 75.75 102 TYR A N 1
ATOM 800 C CA . TYR A 1 102 ? -5.470 0.394 2.772 1.00 75.75 102 TYR A CA 1
ATOM 801 C C . TYR A 1 102 ? -5.307 -0.952 3.490 1.00 75.75 102 TYR A C 1
ATOM 803 O O . TYR A 1 102 ? -4.218 -1.513 3.523 1.00 75.75 102 TYR A O 1
ATOM 811 N N . GLY A 1 103 ? -6.394 -1.549 3.993 1.00 75.19 103 GLY A N 1
ATOM 812 C CA . GLY A 1 103 ? -6.343 -2.841 4.686 1.00 75.19 103 GLY A CA 1
ATOM 813 C C . GLY A 1 103 ? -5.672 -2.786 6.059 1.00 75.19 103 GLY A C 1
ATOM 814 O O . GLY A 1 103 ? -5.179 -3.806 6.529 1.00 75.19 103 GLY A O 1
ATOM 815 N N . ILE A 1 104 ? -5.668 -1.617 6.692 1.00 78.69 104 ILE A N 1
ATOM 816 C CA . ILE A 1 104 ? -5.105 -1.344 8.022 1.00 78.69 104 ILE A CA 1
ATOM 817 C C . ILE A 1 104 ? -6.219 -1.237 9.062 1.00 78.69 104 ILE A C 1
ATOM 819 O O . ILE A 1 104 ? -7.395 -1.182 8.699 1.00 78.69 104 ILE A O 1
ATOM 823 N N . SER A 1 105 ? -5.891 -1.254 10.355 1.00 80.62 105 SER A N 1
ATOM 824 C CA . SER A 1 105 ? -6.878 -1.039 11.421 1.00 80.62 105 SER A CA 1
ATOM 8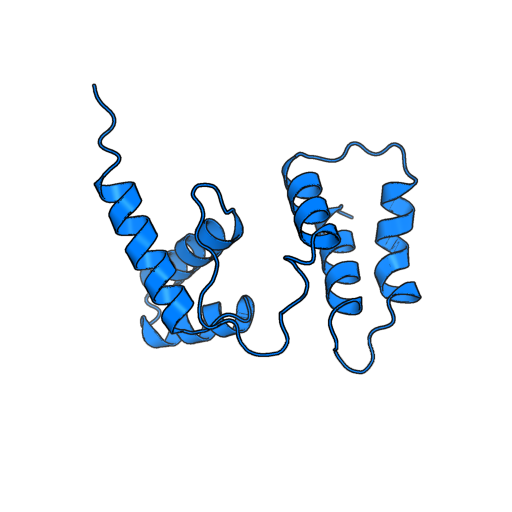25 C C . SER A 1 105 ? -7.411 0.409 11.421 1.00 80.62 105 SER A C 1
ATOM 827 O O . SER A 1 105 ? -6.797 1.307 10.855 1.00 80.62 105 SER A O 1
ATOM 829 N N . ARG A 1 106 ? -8.570 0.660 12.048 1.00 84.69 106 ARG A N 1
ATOM 830 C CA . ARG A 1 106 ? -9.056 2.043 12.242 1.00 84.69 106 ARG A CA 1
ATOM 831 C C . ARG A 1 106 ? -8.145 2.830 13.189 1.00 84.69 106 ARG A C 1
ATOM 833 O O . ARG A 1 106 ? -7.892 3.998 12.936 1.00 84.69 106 ARG A O 1
ATOM 840 N N . SER A 1 107 ? -7.622 2.162 14.217 1.00 81.62 107 SER A N 1
ATOM 841 C CA . SER A 1 107 ? -6.656 2.727 15.165 1.00 81.62 107 SER A CA 1
ATOM 842 C C . SER A 1 107 ? -5.362 3.152 14.471 1.00 81.62 107 SER A C 1
ATOM 844 O O . SER A 1 107 ? -4.857 4.228 14.739 1.00 81.62 107 SER A O 1
ATOM 846 N N . ALA A 1 108 ? -4.899 2.388 13.481 1.00 80.81 108 ALA A N 1
ATOM 847 C CA . ALA A 1 108 ? -3.760 2.762 12.650 1.00 80.81 108 ALA A CA 1
ATOM 848 C C . ALA A 1 108 ? -3.997 4.075 11.877 1.00 80.81 108 ALA A C 1
ATOM 850 O O . ALA A 1 108 ? -3.074 4.862 11.715 1.00 80.81 108 ALA A O 1
ATOM 851 N N . VAL A 1 109 ? -5.221 4.353 11.412 1.00 83.75 109 VAL A N 1
ATOM 852 C CA . VAL A 1 109 ? -5.536 5.643 10.763 1.00 83.75 109 VAL A CA 1
ATOM 853 C C . VAL A 1 109 ? -5.438 6.800 11.764 1.00 83.75 109 VAL A C 1
ATOM 855 O O . VAL A 1 109 ? -4.941 7.869 11.419 1.00 83.75 109 VAL A O 1
ATOM 858 N N . GLU A 1 110 ? -5.892 6.591 13.003 1.00 84.50 110 GLU A N 1
ATOM 859 C CA . GLU A 1 110 ? -5.781 7.590 14.075 1.00 84.50 110 GLU A CA 1
ATOM 860 C C . GLU A 1 110 ? -4.334 7.838 14.490 1.00 84.50 110 GLU A C 1
ATOM 862 O O . GLU A 1 110 ? -3.936 8.991 14.619 1.00 84.50 110 GLU A O 1
ATOM 867 N N . GLU A 1 111 ? -3.553 6.775 14.670 1.00 81.50 111 GLU A N 1
ATOM 868 C CA . GLU A 1 111 ? -2.129 6.855 14.999 1.00 81.50 111 GLU A CA 1
ATOM 869 C C . GLU A 1 111 ? -1.355 7.612 13.915 1.00 81.50 111 GLU A C 1
ATOM 871 O O . GLU A 1 111 ? -0.546 8.473 14.245 1.00 81.50 111 GLU A O 1
ATOM 876 N N . ALA A 1 112 ? -1.662 7.371 12.635 1.00 78.19 112 ALA A N 1
ATOM 877 C CA . ALA A 1 112 ? -1.049 8.085 11.515 1.00 78.19 112 ALA A CA 1
ATOM 878 C C . ALA A 1 112 ? -1.330 9.597 11.560 1.00 78.19 112 ALA A C 1
ATOM 880 O O . ALA A 1 112 ? -0.421 10.410 11.414 1.00 78.19 112 ALA A O 1
ATOM 881 N N . ASP A 1 113 ? -2.594 9.985 11.767 1.00 82.00 113 ASP A N 1
ATOM 882 C CA . ASP A 1 113 ? -2.993 11.397 11.834 1.00 82.00 113 ASP A CA 1
ATOM 883 C C . ASP A 1 113 ? -2.456 12.085 13.099 1.00 82.00 113 ASP A C 1
ATOM 885 O O . ASP A 1 113 ? -2.111 13.265 13.052 1.00 82.00 113 ASP A O 1
ATOM 889 N N . ALA A 1 114 ? -2.351 11.362 14.219 1.00 82.38 114 ALA A N 1
ATOM 890 C CA . ALA A 1 114 ? -1.747 11.863 15.452 1.00 82.38 114 ALA A CA 1
ATOM 891 C C . ALA A 1 114 ? -0.236 12.089 15.293 1.00 82.38 114 ALA A C 1
ATOM 893 O O . ALA A 1 114 ? 0.250 13.174 15.607 1.00 82.38 114 ALA A O 1
ATOM 894 N N . TRP A 1 115 ? 0.477 11.105 14.744 1.00 77.19 115 TRP A N 1
ATOM 895 C CA . TRP A 1 115 ? 1.909 11.188 14.469 1.00 77.19 115 TRP A CA 1
ATOM 896 C C . TRP A 1 115 ? 2.233 12.325 13.492 1.00 77.19 115 TRP A C 1
ATOM 898 O O . TRP A 1 115 ? 3.124 13.128 13.752 1.00 77.19 115 TRP A O 1
ATOM 908 N N . ASP A 1 116 ? 1.457 12.481 12.415 1.00 74.62 116 ASP A N 1
ATOM 909 C CA . ASP A 1 116 ? 1.649 13.579 11.460 1.00 74.62 116 ASP A CA 1
ATOM 910 C C . ASP A 1 116 ? 1.425 14.962 12.095 1.00 74.62 116 ASP A C 1
ATOM 912 O O . ASP A 1 116 ? 2.149 15.905 11.775 1.00 74.62 116 ASP A O 1
ATOM 916 N N . ARG A 1 117 ? 0.468 15.101 13.026 1.00 75.31 117 ARG A N 1
ATOM 917 C CA . ARG A 1 117 ? 0.275 16.349 13.792 1.00 75.31 117 ARG A CA 1
ATOM 918 C C . ARG A 1 117 ? 1.440 16.647 14.724 1.00 75.31 117 ARG A C 1
ATOM 920 O O . ARG A 1 117 ? 1.797 17.811 14.872 1.00 75.31 117 ARG A O 1
ATOM 927 N N . GLU A 1 118 ? 2.009 15.626 15.353 1.00 73.75 118 GLU A N 1
ATOM 928 C CA . GLU A 1 118 ? 3.167 15.768 16.236 1.00 73.75 118 GLU A CA 1
ATOM 929 C C . GLU A 1 118 ? 4.414 16.176 15.441 1.00 73.75 118 GLU A C 1
ATOM 931 O O . GLU A 1 118 ? 5.092 17.142 15.791 1.00 73.75 118 GLU A O 1
ATOM 936 N N . VAL A 1 119 ? 4.665 15.514 14.310 1.00 67.75 119 VAL A N 1
ATOM 937 C CA . VAL A 1 119 ? 5.799 15.811 13.427 1.00 67.75 119 VAL A CA 1
ATOM 938 C C . VAL A 1 119 ? 5.645 17.172 12.746 1.00 67.75 119 VAL A C 1
ATOM 940 O O . VAL A 1 119 ? 6.571 17.980 12.795 1.00 67.75 119 VAL A O 1
ATOM 943 N N . SER A 1 120 ? 4.474 17.479 12.179 1.00 60.06 120 SER A N 1
ATOM 944 C CA . SER A 1 120 ? 4.197 18.786 11.560 1.00 60.06 120 SER A CA 1
ATOM 945 C C . SER A 1 120 ? 4.140 19.925 12.585 1.00 60.06 120 SER A C 1
ATOM 947 O O . SER A 1 120 ? 4.444 21.065 12.249 1.00 60.06 120 SER A O 1
ATOM 949 N N . GLY A 1 121 ? 3.771 19.636 13.838 1.00 55.31 121 GLY A N 1
ATOM 950 C CA . GLY A 1 121 ? 3.792 20.600 14.941 1.00 55.31 121 GLY A CA 1
ATOM 951 C C . GLY A 1 121 ? 5.200 20.892 15.470 1.00 55.31 121 GLY A C 1
ATOM 952 O O . GLY A 1 121 ? 5.468 22.018 15.890 1.00 55.31 121 GLY A O 1
ATOM 953 N N . ASN A 1 122 ? 6.110 19.914 15.404 1.00 49.25 122 ASN A N 1
ATOM 954 C CA . ASN A 1 122 ? 7.511 20.066 15.812 1.00 49.25 122 ASN A CA 1
ATOM 955 C C . ASN A 1 122 ? 8.424 20.616 14.707 1.00 49.25 122 ASN A C 1
ATOM 957 O O . ASN A 1 122 ? 9.509 21.113 15.010 1.00 49.25 122 ASN A O 1
ATOM 961 N N . PHE A 1 123 ? 8.002 20.590 13.441 1.00 42.53 123 PHE A N 1
ATOM 962 C CA . PHE A 1 123 ? 8.749 21.186 12.333 1.00 42.53 123 PHE A CA 1
ATOM 963 C C . PHE A 1 123 ? 8.472 22.698 12.234 1.00 42.53 123 PHE A C 1
ATOM 965 O O . PHE A 1 123 ? 7.900 23.191 11.263 1.00 42.53 123 PHE A O 1
ATOM 972 N N . ARG A 1 124 ? 8.878 23.473 13.253 1.00 38.31 124 ARG A N 1
ATOM 973 C CA . ARG A 1 124 ? 9.098 24.914 13.054 1.00 38.31 124 ARG A CA 1
ATOM 974 C C . ARG A 1 124 ? 10.320 25.057 12.159 1.00 38.31 124 ARG A C 1
ATOM 976 O O . ARG A 1 124 ? 11.430 24.760 12.589 1.00 38.31 124 ARG A O 1
ATOM 983 N N . ILE A 1 125 ? 10.098 25.489 10.922 1.00 36.03 125 ILE A N 1
ATOM 984 C CA . ILE A 1 125 ? 11.166 25.925 10.023 1.00 36.03 125 ILE A CA 1
ATOM 985 C C . ILE A 1 125 ? 11.899 27.065 10.752 1.00 36.03 125 ILE A C 1
ATOM 987 O O . ILE A 1 125 ? 11.241 28.054 11.083 1.00 36.03 125 ILE A O 1
ATOM 991 N N . PRO A 1 126 ? 13.193 26.925 11.094 1.00 33.75 126 PRO A N 1
ATOM 992 C CA . PRO A 1 126 ? 13.954 28.053 11.602 1.00 33.75 126 PRO A CA 1
ATOM 993 C C . PRO A 1 126 ? 14.079 29.084 10.476 1.00 33.75 126 PRO A C 1
ATOM 995 O O . PRO A 1 126 ? 14.365 28.704 9.339 1.00 33.75 126 PRO A O 1
ATOM 998 N N . GLU A 1 127 ? 13.785 30.345 10.802 1.00 36.38 127 GLU A N 1
ATOM 999 C CA . GLU A 1 127 ? 13.932 31.501 9.901 1.00 36.38 127 GLU A CA 1
ATOM 1000 C C . GLU A 1 127 ? 15.368 31.663 9.386 1.00 36.38 127 GLU A C 1
ATOM 1002 O O . GLU A 1 127 ? 16.317 31.405 10.168 1.00 36.38 127 GLU A O 1
#

Foldseek 3Di:
DDLVCLLLQLLVLVAPDPPRHNVVSNVVNVVVVPDPDDDDPVSVVSNVCSVVCVSHCPPDAAAADPDDVPPVLLVVLQVQLVVCVVVVHPSVRSLVVSCVVSSHHSVNSVVSNVVCCVVVVPPPPDD

Secondary structure (DSSP, 8-state):
--HHHHHHHHHHHTSS-TT--HHHHHHHHHHHHTS-PPPPHHHHHHHHHHHTTTTS--SS--SS----TT-HHHHHHHHHHHHHHHTT--HHHHHHHHHHHH---HHHHHHHHHHHHHHHHH-----

Sequence (127 aa):
MTWRGAILRAARAFTPRKGADPEIEGEMLARLLLSDEPIEREDRDLLAAFVSGKLRRPRGRPKTVPFEPGDFIAFCIVAEYRRLISEGCPRESAKVEIASKYGISRSAVEEADAWDREVSGNFRIPE

pLDDT: mean 74.2, std 14.27, range [33.75, 94.56]